Protein AF-A0A526ZCZ8-F1 (afdb_monomer)

Structure (mmCIF, N/CA/C/O backbone):
data_AF-A0A526ZCZ8-F1
#
_entry.id   AF-A0A526ZCZ8-F1
#
loop_
_atom_site.group_PDB
_atom_site.id
_atom_site.type_symbol
_atom_site.label_atom_id
_atom_site.label_alt_id
_atom_site.label_comp_id
_atom_site.label_asym_id
_atom_site.label_entity_id
_atom_site.label_seq_id
_atom_site.pdbx_PDB_ins_code
_atom_site.Cartn_x
_atom_site.Cartn_y
_atom_site.Cartn_z
_atom_site.occupancy
_atom_site.B_iso_or_equiv
_atom_site.auth_seq_id
_atom_site.auth_comp_id
_atom_site.auth_asym_id
_atom_site.auth_a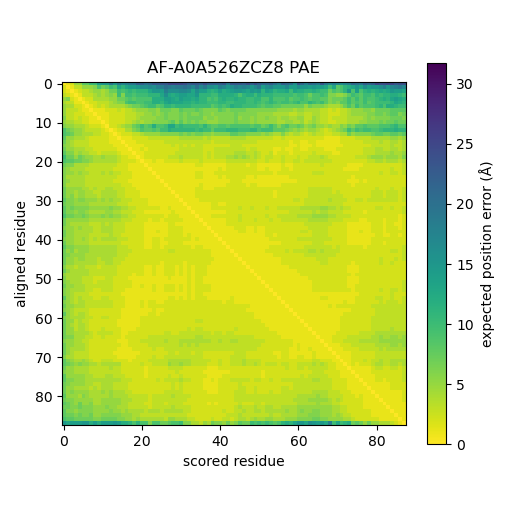tom_id
_atom_site.pdbx_PDB_model_num
ATOM 1 N N . MET A 1 1 ? 5.055 -17.336 22.802 1.00 72.44 1 MET A N 1
ATOM 2 C CA . MET A 1 1 ? 3.752 -17.409 22.094 1.00 72.44 1 MET A CA 1
ATOM 3 C C . MET A 1 1 ? 3.388 -16.026 21.560 1.00 72.44 1 MET A C 1
ATOM 5 O O . MET A 1 1 ? 3.692 -15.051 22.233 1.00 72.44 1 MET A O 1
ATOM 9 N N . ALA A 1 2 ? 2.776 -15.917 20.374 1.00 84.19 2 ALA A N 1
ATOM 10 C CA . ALA A 1 2 ? 2.379 -14.621 19.806 1.00 84.19 2 ALA A CA 1
ATOM 11 C C . ALA A 1 2 ? 1.202 -14.003 20.589 1.00 84.19 2 ALA A C 1
ATOM 13 O O . ALA A 1 2 ? 0.168 -14.651 20.754 1.00 84.19 2 ALA A O 1
ATOM 14 N N . LYS A 1 3 ? 1.357 -12.749 21.041 1.00 80.94 3 LYS A N 1
ATOM 15 C CA . LYS A 1 3 ? 0.452 -12.034 21.969 1.00 80.94 3 LYS A CA 1
ATOM 16 C C . LYS A 1 3 ? -1.028 -12.016 21.551 1.00 80.94 3 LYS A C 1
ATOM 18 O O . LYS A 1 3 ? -1.894 -11.998 22.416 1.00 80.94 3 LYS A O 1
ATOM 23 N N . TYR A 1 4 ? -1.320 -12.045 20.251 1.00 85.94 4 TYR A N 1
ATOM 24 C CA . TYR A 1 4 ? -2.676 -11.867 19.712 1.00 85.94 4 TYR A CA 1
ATOM 25 C C . TYR A 1 4 ? -3.216 -13.085 18.956 1.00 85.94 4 TYR A C 1
ATOM 27 O O . TYR A 1 4 ? -4.210 -12.963 18.251 1.00 85.94 4 TYR A O 1
ATOM 35 N N . ARG A 1 5 ? -2.600 -14.270 19.099 1.00 88.00 5 ARG A N 1
ATOM 36 C CA . ARG A 1 5 ? -2.980 -15.468 18.320 1.00 88.00 5 ARG A CA 1
ATOM 37 C C . ARG A 1 5 ? -4.467 -15.835 18.434 1.00 88.00 5 ARG A C 1
ATOM 39 O O . ARG A 1 5 ? -5.023 -16.316 17.459 1.00 88.00 5 ARG A O 1
ATOM 46 N N . GLN A 1 6 ? -5.070 -15.634 19.606 1.00 90.81 6 GLN A N 1
ATOM 47 C CA . GLN A 1 6 ? -6.475 -15.980 19.874 1.00 90.81 6 GLN A CA 1
ATOM 48 C C . GLN A 1 6 ? -7.382 -14.758 20.077 1.00 90.81 6 GLN A C 1
ATOM 50 O O . GLN A 1 6 ? -8.593 -14.904 20.119 1.00 90.81 6 GLN A O 1
ATOM 55 N N . ASN A 1 7 ? -6.803 -13.558 20.188 1.00 88.94 7 ASN A N 1
ATOM 56 C CA . ASN A 1 7 ? -7.515 -12.319 20.511 1.00 88.94 7 ASN A CA 1
ATOM 57 C C . ASN A 1 7 ? -7.083 -11.222 19.535 1.00 88.94 7 ASN A C 1
ATOM 59 O O . ASN A 1 7 ? -6.373 -10.281 19.900 1.00 88.94 7 ASN A O 1
ATOM 63 N N . LEU A 1 8 ? -7.458 -11.397 18.270 1.00 90.00 8 LEU A N 1
ATOM 64 C CA . LEU A 1 8 ? -7.170 -10.440 17.209 1.00 90.00 8 LEU A CA 1
ATOM 65 C C . LEU A 1 8 ? -7.971 -9.144 17.443 1.00 90.00 8 LEU A C 1
ATOM 67 O O . LEU A 1 8 ? -9.199 -9.212 17.525 1.00 90.00 8 LEU A O 1
ATOM 71 N N . PRO A 1 9 ? -7.323 -7.965 17.542 1.00 90.12 9 PRO A N 1
ATOM 72 C CA . PRO A 1 9 ? -8.007 -6.709 17.859 1.00 90.12 9 PRO A CA 1
ATOM 73 C C . PRO A 1 9 ? -9.171 -6.362 16.922 1.00 90.12 9 PRO A C 1
ATOM 75 O O . PRO A 1 9 ? -10.144 -5.765 17.374 1.00 90.12 9 PRO A O 1
ATOM 78 N N . GLN A 1 10 ? -9.086 -6.752 15.647 1.00 89.44 10 GLN A N 1
ATOM 79 C CA . GLN A 1 10 ? -10.114 -6.506 14.633 1.00 89.44 10 GLN A CA 1
ATOM 80 C C . GLN A 1 10 ? -11.350 -7.407 14.743 1.00 89.44 10 GLN A C 1
ATOM 82 O O . GLN A 1 10 ? -12.356 -7.119 14.109 1.00 89.44 10 GLN A O 1
ATOM 87 N N . LEU A 1 11 ? -11.285 -8.488 15.530 1.00 91.12 11 LEU A N 1
ATOM 88 C CA . LEU A 1 11 ? -12.437 -9.353 15.812 1.00 91.12 11 LEU A CA 1
ATOM 89 C C . LEU A 1 11 ? -13.207 -8.914 17.069 1.00 91.12 11 LEU A C 1
ATOM 91 O O . LEU A 1 11 ? -14.234 -9.497 17.403 1.00 91.12 11 LEU A O 1
ATOM 95 N N . ALA A 1 12 ? -12.712 -7.900 17.784 1.00 88.75 12 ALA A N 1
ATOM 96 C CA . ALA A 1 12 ? -13.431 -7.282 18.891 1.00 88.75 12 ALA A CA 1
ATOM 97 C C . ALA A 1 12 ? -14.466 -6.261 18.379 1.00 88.75 12 ALA A C 1
ATOM 99 O O . ALA A 1 12 ? -14.460 -5.874 17.214 1.00 88.75 12 ALA A O 1
ATOM 100 N N . ASN A 1 13 ? -15.324 -5.754 19.270 1.00 89.44 13 ASN A N 1
ATOM 101 C CA . ASN A 1 13 ? -16.310 -4.715 18.950 1.00 89.44 13 ASN A CA 1
ATOM 102 C C . ASN A 1 13 ? -15.663 -3.316 18.833 1.00 89.44 13 ASN A C 1
ATOM 104 O O . ASN A 1 13 ? -15.918 -2.425 19.647 1.00 89.44 13 ASN A O 1
ATOM 108 N N . ARG A 1 14 ? -14.745 -3.141 17.877 1.00 92.44 14 ARG A N 1
ATOM 109 C CA . ARG A 1 14 ? -14.071 -1.868 17.579 1.00 92.44 14 ARG A CA 1
ATOM 110 C C . ARG A 1 14 ? -14.040 -1.627 16.076 1.00 92.44 14 ARG A C 1
ATOM 112 O O . ARG A 1 14 ? -13.839 -2.552 15.300 1.00 92.44 14 ARG A O 1
ATOM 119 N N . THR A 1 15 ? -14.155 -0.366 15.680 1.00 95.50 15 THR A N 1
ATOM 120 C CA . THR A 1 15 ? -14.044 0.038 14.276 1.00 95.50 15 THR A CA 1
ATOM 121 C C . THR A 1 15 ? -12.584 0.106 13.838 1.00 95.50 15 THR A C 1
ATOM 123 O O . THR A 1 15 ? -11.740 0.706 14.515 1.00 95.50 15 THR A O 1
ATOM 126 N N . PHE A 1 16 ? -12.304 -0.468 12.670 1.00 96.94 16 PHE A N 1
ATOM 127 C CA . PHE A 1 16 ? -11.035 -0.349 11.963 1.00 96.94 16 PHE A CA 1
ATOM 128 C C . PHE A 1 16 ? -11.296 0.236 10.580 1.00 96.94 16 PHE A C 1
ATOM 130 O O . PHE A 1 16 ? -12.240 -0.170 9.907 1.00 96.94 16 PHE A O 1
ATOM 137 N N . LEU A 1 17 ? -10.461 1.186 10.169 1.00 97.06 17 LEU A N 1
ATOM 138 C CA . LEU A 1 17 ? -10.443 1.667 8.791 1.00 97.06 17 LEU A CA 1
ATOM 139 C C . LEU A 1 17 ? -9.466 0.835 7.955 1.00 97.06 17 LEU A C 1
ATOM 141 O O . LEU A 1 17 ? -8.511 0.267 8.489 1.00 97.06 17 LEU A O 1
ATOM 145 N N . SER A 1 18 ? -9.698 0.811 6.651 1.00 96.56 18 SER A N 1
ATOM 146 C CA . SER A 1 18 ? -8.736 0.388 5.634 1.00 96.56 18 SER A CA 1
ATOM 147 C C . SER A 1 18 ? -8.335 1.589 4.778 1.00 96.56 18 SER A C 1
ATOM 149 O O . SER A 1 18 ? -8.850 2.702 4.946 1.00 96.56 18 SER A O 1
ATOM 151 N N . ASP A 1 19 ? -7.408 1.366 3.859 1.00 96.31 19 ASP A N 1
ATOM 152 C CA . ASP A 1 19 ? -7.158 2.264 2.742 1.00 96.31 19 ASP A CA 1
ATOM 153 C C . ASP A 1 19 ? -8.244 2.127 1.655 1.00 96.31 19 ASP A C 1
ATOM 155 O O . ASP A 1 19 ? -9.284 1.489 1.853 1.00 96.31 19 ASP A O 1
ATOM 159 N N . GLY A 1 20 ? -8.047 2.841 0.545 1.00 95.00 20 GLY A N 1
ATOM 160 C CA . GLY A 1 20 ? -8.924 2.825 -0.625 1.00 95.00 20 GLY A CA 1
ATOM 161 C C . GLY A 1 20 ? -8.230 2.197 -1.834 1.00 95.00 20 GLY A C 1
ATOM 162 O O . GLY A 1 20 ? -7.432 1.281 -1.698 1.00 95.00 20 GLY A O 1
ATOM 163 N N . GLY A 1 21 ? -8.496 2.711 -3.038 1.00 95.75 21 GLY A N 1
ATOM 164 C CA . GLY A 1 21 ? -7.804 2.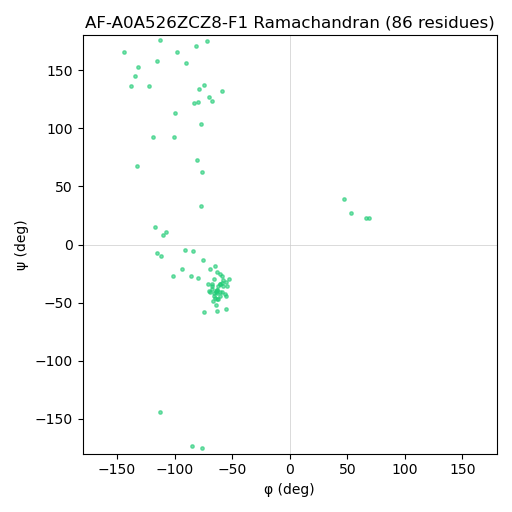253 -4.249 1.00 95.75 21 GLY A CA 1
ATOM 165 C C . GLY A 1 21 ? -6.393 2.834 -4.345 1.00 95.75 21 GLY A C 1
ATOM 166 O O . GLY A 1 21 ? -6.239 4.019 -4.669 1.00 95.75 21 GLY A O 1
ATOM 167 N N . MET A 1 22 ? -5.369 2.030 -4.048 1.00 97.50 22 MET A N 1
ATOM 168 C CA . MET A 1 22 ? -3.969 2.460 -4.102 1.00 97.50 22 MET A CA 1
ATOM 169 C C . MET A 1 22 ? -3.567 2.841 -5.518 1.00 97.50 22 MET A C 1
ATOM 171 O O . MET A 1 22 ? -3.192 3.984 -5.770 1.00 97.50 22 MET A O 1
ATOM 175 N N . GLU A 1 23 ? -3.708 1.918 -6.458 1.00 97.88 23 GLU A N 1
ATOM 176 C CA . GLU A 1 23 ? -3.252 2.099 -7.829 1.00 97.88 23 GLU A CA 1
ATOM 177 C C . GLU A 1 23 ? -4.010 3.224 -8.529 1.00 97.88 23 GLU A C 1
ATOM 179 O O . GLU A 1 23 ? -3.399 4.048 -9.203 1.00 97.88 23 GLU A O 1
ATOM 184 N N . THR A 1 24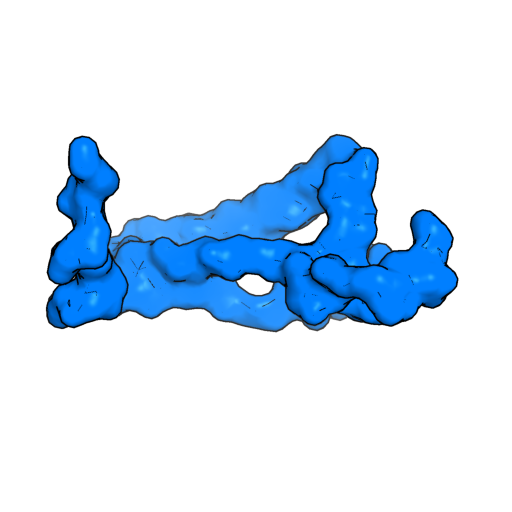 ? -5.326 3.330 -8.317 1.00 97.88 24 THR A N 1
ATOM 185 C CA . THR A 1 24 ? -6.117 4.430 -8.885 1.00 97.88 24 THR A CA 1
ATOM 186 C C . THR A 1 24 ? -5.662 5.778 -8.342 1.00 97.88 24 THR A C 1
ATOM 188 O O . THR A 1 24 ? -5.581 6.743 -9.095 1.00 97.88 24 THR A O 1
ATOM 191 N N . THR A 1 25 ? -5.326 5.859 -7.053 1.00 98.00 25 THR A N 1
ATOM 192 C CA . THR A 1 25 ? -4.802 7.098 -6.470 1.00 98.00 25 THR A CA 1
ATOM 193 C C . THR A 1 25 ? -3.437 7.442 -7.051 1.00 98.00 25 THR A C 1
ATOM 195 O O . THR A 1 25 ? -3.225 8.567 -7.497 1.00 98.00 25 THR A O 1
ATOM 198 N N . LEU A 1 26 ? -2.523 6.472 -7.088 1.00 98.06 26 LEU A N 1
ATOM 199 C CA . LEU A 1 26 ? -1.167 6.684 -7.585 1.00 98.06 26 LEU A CA 1
ATOM 200 C C . LEU A 1 26 ? -1.159 7.078 -9.072 1.00 98.06 26 LEU A C 1
ATOM 202 O O . LEU A 1 26 ? -0.418 7.980 -9.450 1.00 98.06 26 LEU A O 1
ATOM 206 N N . ILE A 1 27 ? -2.025 6.484 -9.896 1.00 98.19 27 ILE A N 1
ATOM 207 C CA . ILE A 1 27 ? -2.135 6.813 -11.325 1.00 98.19 27 ILE A CA 1
ATOM 208 C C . ILE A 1 27 ? -2.847 8.155 -11.527 1.00 98.19 27 ILE A C 1
ATOM 210 O O . ILE A 1 27 ? -2.287 9.072 -12.122 1.00 98.19 27 ILE A O 1
ATOM 214 N N . PHE A 1 28 ? -4.083 8.297 -11.041 1.00 98.25 28 PHE A N 1
ATOM 215 C CA . PHE A 1 28 ? -4.942 9.420 -11.435 1.00 98.25 28 PHE A CA 1
ATOM 216 C C . PHE A 1 28 ? -4.729 10.690 -10.611 1.00 98.25 28 PHE A C 1
ATOM 218 O O . PHE A 1 28 ? -4.980 11.783 -11.114 1.00 98.25 28 PHE A O 1
ATOM 225 N N . HIS A 1 29 ? -4.281 10.572 -9.359 1.00 97.88 29 HIS A N 1
ATOM 226 C CA . HIS A 1 29 ? -4.032 11.734 -8.502 1.00 97.88 29 HIS A CA 1
ATOM 227 C C . HIS A 1 29 ? -2.552 12.099 -8.400 1.00 97.88 29 HIS A C 1
ATOM 229 O O . HIS A 1 29 ? -2.242 13.265 -8.166 1.00 97.88 29 HIS A O 1
ATOM 235 N N . GLU A 1 30 ? -1.645 11.138 -8.577 1.00 97.06 30 GLU A N 1
ATOM 236 C CA . GLU A 1 30 ? -0.204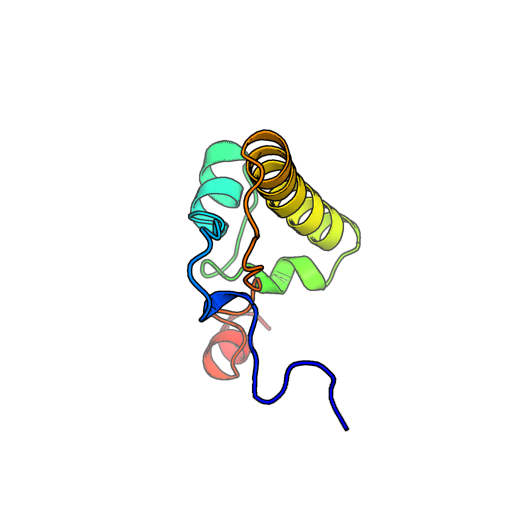 11.375 -8.424 1.00 97.06 30 GLU A CA 1
ATOM 237 C C . GLU A 1 30 ? 0.603 11.216 -9.717 1.00 97.06 30 GLU A C 1
ATOM 239 O O . GLU A 1 30 ? 1.779 11.578 -9.734 1.00 97.06 30 GLU A O 1
ATOM 244 N N . GLY A 1 31 ? -0.014 10.737 -10.802 1.00 97.50 31 GLY A N 1
ATOM 245 C CA . GLY A 1 31 ? 0.625 10.640 -12.113 1.00 97.50 31 GLY A CA 1
ATOM 246 C C . GLY A 1 31 ? 1.741 9.598 -12.192 1.00 97.50 31 GLY A C 1
ATOM 247 O O . GLY A 1 31 ? 2.624 9.728 -13.038 1.00 97.50 31 GLY A O 1
ATOM 248 N N . LEU A 1 32 ? 1.745 8.593 -11.310 1.00 97.88 32 LEU A N 1
ATOM 249 C CA . LEU A 1 32 ? 2.706 7.496 -11.382 1.00 97.88 32 LEU A CA 1
ATOM 250 C C . LEU A 1 32 ? 2.331 6.549 -12.520 1.00 97.88 32 LEU A C 1
ATOM 252 O O . LEU A 1 32 ? 1.171 6.156 -12.660 1.00 97.88 32 LEU A O 1
ATOM 256 N N . ASP A 1 33 ? 3.342 6.114 -13.265 1.00 96.00 33 ASP A N 1
ATOM 257 C CA . ASP A 1 33 ? 3.203 4.958 -14.138 1.00 96.00 33 ASP A CA 1
ATOM 258 C C . ASP A 1 33 ? 3.315 3.676 -13.307 1.00 96.00 33 ASP A C 1
ATOM 260 O O . ASP A 1 33 ? 4.299 3.456 -12.596 1.00 96.00 33 ASP A O 1
ATOM 264 N N . LEU A 1 34 ? 2.276 2.848 -13.381 1.00 97.25 34 LEU A N 1
ATOM 265 C CA . LEU A 1 34 ? 2.226 1.532 -12.761 1.00 97.25 34 LEU A CA 1
ATOM 266 C C . LEU A 1 34 ? 2.041 0.506 -13.881 1.00 97.25 34 LEU A C 1
ATOM 268 O O . LEU A 1 34 ? 0.894 0.217 -14.252 1.00 97.25 34 LEU A O 1
ATOM 272 N N . PRO A 1 35 ? 3.133 -0.060 -14.429 1.00 95.69 35 PRO A N 1
ATOM 273 C CA . PRO A 1 35 ? 3.038 -1.013 -15.523 1.00 95.69 35 PRO A CA 1
ATOM 274 C C . PRO A 1 35 ? 2.187 -2.196 -15.078 1.00 95.69 35 PRO A C 1
ATOM 276 O O . PRO A 1 35 ? 2.326 -2.711 -13.967 1.00 95.69 35 PRO A O 1
ATOM 279 N N . HIS A 1 36 ? 1.231 -2.574 -15.924 1.00 96.81 36 HIS A N 1
ATOM 280 C CA . HIS A 1 36 ? 0.228 -3.581 -15.593 1.00 96.81 36 HIS A CA 1
ATOM 281 C C . HIS A 1 36 ? -0.418 -3.353 -14.215 1.00 96.81 36 HIS A C 1
ATOM 283 O O . HIS A 1 36 ? -0.649 -4.319 -13.497 1.00 96.81 36 HIS A O 1
ATOM 289 N N . PHE A 1 37 ? -0.698 -2.108 -13.811 1.00 97.12 37 PHE A N 1
ATOM 290 C CA . PHE A 1 37 ? -1.378 -1.794 -12.544 1.00 97.12 37 PHE A CA 1
ATOM 291 C C . PHE A 1 37 ? -0.704 -2.438 -11.311 1.00 97.12 37 PHE A C 1
ATOM 293 O O . PHE A 1 37 ? -1.360 -2.774 -10.325 1.00 97.12 37 PHE A O 1
ATOM 300 N N . ALA A 1 38 ? 0.605 -2.693 -11.395 1.00 97.75 38 ALA A N 1
ATOM 301 C CA . ALA A 1 38 ? 1.346 -3.465 -10.413 1.00 97.75 38 ALA A CA 1
ATOM 302 C C . ALA A 1 38 ? 2.108 -2.533 -9.463 1.00 97.75 38 ALA A C 1
ATOM 304 O O . ALA A 1 38 ? 3.258 -2.165 -9.705 1.00 97.75 38 ALA A O 1
ATOM 305 N N . SER A 1 39 ? 1.481 -2.179 -8.342 1.00 97.62 39 SER A N 1
ATOM 306 C CA . SER A 1 39 ? 2.061 -1.314 -7.304 1.00 97.62 39 SER A CA 1
ATOM 307 C C . SER A 1 39 ? 3.344 -1.863 -6.671 1.00 97.62 39 SER A C 1
ATOM 309 O O . SER A 1 39 ? 4.160 -1.087 -6.176 1.00 97.62 39 SER A O 1
ATOM 311 N N . PHE A 1 40 ? 3.554 -3.188 -6.677 1.00 97.12 40 PHE A N 1
ATOM 312 C CA . PHE A 1 40 ? 4.749 -3.793 -6.075 1.00 97.12 40 PHE A CA 1
ATOM 313 C C . PHE A 1 40 ? 6.042 -3.349 -6.770 1.00 97.12 40 PHE A C 1
ATOM 315 O O . PHE A 1 40 ? 7.096 -3.357 -6.139 1.00 97.12 40 PHE A O 1
ATOM 322 N N . THR A 1 41 ? 5.970 -2.918 -8.034 1.00 96.62 41 THR A N 1
ATOM 323 C CA . THR A 1 41 ? 7.121 -2.400 -8.792 1.00 96.62 41 THR A CA 1
ATOM 324 C C . THR A 1 41 ? 7.768 -1.193 -8.104 1.00 96.62 41 THR A C 1
ATOM 326 O O . THR A 1 41 ? 8.990 -1.051 -8.111 1.00 96.62 41 THR A O 1
ATOM 329 N N . LEU A 1 42 ? 6.981 -0.387 -7.380 1.00 97.56 42 LEU A N 1
ATOM 330 C CA . LEU A 1 42 ? 7.473 0.749 -6.596 1.00 97.56 42 LEU A CA 1
ATOM 331 C C . LEU A 1 42 ? 8.383 0.336 -5.431 1.00 97.56 42 LEU A C 1
ATOM 333 O O . LEU A 1 42 ? 9.143 1.157 -4.920 1.00 97.56 42 LEU A O 1
ATOM 337 N N . MET A 1 43 ? 8.348 -0.926 -4.998 1.00 96.62 43 MET A N 1
ATOM 338 C CA . MET A 1 43 ? 9.217 -1.404 -3.922 1.00 96.62 43 MET A CA 1
ATOM 339 C C . MET A 1 43 ? 10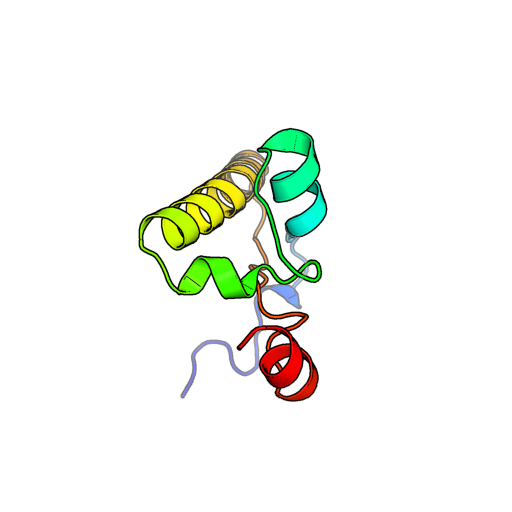.694 -1.467 -4.335 1.00 96.62 43 MET A C 1
ATOM 341 O O . MET A 1 43 ? 11.559 -1.440 -3.453 1.00 96.62 43 MET A O 1
ATOM 345 N N . ALA A 1 44 ? 10.992 -1.514 -5.640 1.00 95.62 44 ALA A N 1
ATOM 346 C CA . ALA A 1 44 ? 12.350 -1.632 -6.170 1.00 95.62 44 ALA A CA 1
ATOM 347 C C . ALA A 1 44 ? 13.221 -0.396 -5.880 1.00 95.62 44 ALA A C 1
ATOM 349 O O . ALA A 1 44 ? 14.429 -0.522 -5.680 1.00 95.62 44 ALA A O 1
ATOM 350 N N . THR A 1 45 ? 12.620 0.792 -5.774 1.00 97.56 45 THR A N 1
ATOM 351 C CA . THR A 1 45 ? 13.345 2.063 -5.619 1.00 97.56 45 THR A CA 1
ATOM 352 C C . THR A 1 45 ? 13.058 2.730 -4.275 1.00 97.56 45 THR A C 1
ATOM 354 O O . THR A 1 45 ? 12.063 2.443 -3.604 1.00 97.56 45 THR A O 1
ATOM 357 N N . ALA A 1 46 ? 13.955 3.610 -3.825 1.00 98.50 46 ALA A N 1
ATOM 358 C CA . ALA A 1 46 ? 13.741 4.352 -2.582 1.00 98.50 46 ALA A CA 1
ATOM 359 C C . ALA A 1 46 ? 12.574 5.339 -2.723 1.00 98.50 46 ALA A C 1
ATOM 361 O O . ALA A 1 46 ? 11.758 5.476 -1.811 1.00 98.50 46 ALA A O 1
ATOM 362 N N . GLU A 1 47 ? 12.473 5.957 -3.893 1.00 98.31 47 GLU A N 1
ATOM 363 C CA . GLU A 1 47 ? 11.450 6.916 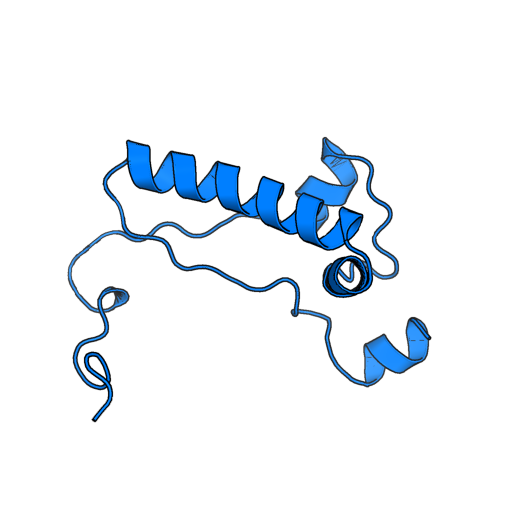-4.286 1.00 98.31 47 GLU A CA 1
ATOM 364 C C . GLU A 1 47 ? 10.073 6.247 -4.332 1.00 98.31 47 GLU A C 1
ATOM 366 O O . GLU A 1 47 ? 9.117 6.759 -3.750 1.00 98.31 47 GLU A O 1
ATOM 371 N N . GLY A 1 48 ? 9.966 5.057 -4.932 1.00 98.00 48 GLY A N 1
ATOM 372 C CA . GLY A 1 48 ? 8.712 4.306 -4.978 1.00 98.00 48 GLY A CA 1
ATOM 373 C C . GLY A 1 48 ? 8.255 3.848 -3.589 1.00 98.00 48 GLY A C 1
ATOM 374 O O . GLY A 1 48 ? 7.092 4.030 -3.221 1.00 98.00 48 GLY A O 1
ATOM 375 N N . ARG A 1 49 ? 9.180 3.373 -2.740 1.00 98.50 49 ARG A N 1
ATOM 376 C CA . ARG A 1 49 ? 8.878 3.080 -1.325 1.00 98.50 49 ARG A CA 1
ATOM 377 C C . ARG A 1 49 ? 8.421 4.320 -0.560 1.00 98.50 49 ARG A C 1
ATOM 379 O O . ARG A 1 49 ? 7.602 4.207 0.352 1.00 98.50 49 ARG A O 1
ATOM 386 N N . GLN A 1 50 ? 8.949 5.494 -0.898 1.00 98.56 50 GLN A N 1
ATOM 387 C CA . GLN A 1 50 ? 8.518 6.751 -0.299 1.00 98.56 50 GLN A CA 1
ATOM 388 C C . GLN A 1 50 ? 7.100 7.135 -0.745 1.00 98.56 50 GLN A C 1
ATOM 390 O O . GLN A 1 50 ? 6.293 7.500 0.108 1.00 98.56 50 GLN A O 1
ATOM 395 N N . LYS A 1 51 ? 6.746 6.937 -2.021 1.00 98.38 51 LYS A N 1
ATOM 396 C CA . LYS A 1 51 ? 5.372 7.127 -2.521 1.00 98.38 51 LYS A CA 1
ATOM 397 C C . LYS A 1 51 ? 4.356 6.218 -1.838 1.00 98.38 51 LYS A C 1
ATOM 399 O O . LYS A 1 51 ? 3.320 6.688 -1.372 1.00 98.38 51 LYS A O 1
ATOM 404 N N . LEU A 1 52 ? 4.687 4.939 -1.667 1.00 98.12 52 LEU A N 1
ATOM 405 C CA . LEU A 1 52 ? 3.849 4.001 -0.912 1.00 98.12 52 LEU A CA 1
ATOM 406 C C . LEU A 1 52 ? 3.672 4.439 0.551 1.00 98.12 52 LEU A C 1
ATOM 408 O O . LEU A 1 52 ? 2.572 4.383 1.100 1.00 98.12 52 LEU A O 1
ATOM 412 N N . ARG A 1 53 ? 4.741 4.929 1.190 1.00 98.06 53 ARG A N 1
ATOM 413 C CA . ARG A 1 53 ? 4.669 5.458 2.558 1.00 98.06 53 ARG A CA 1
ATOM 414 C C . ARG A 1 53 ? 3.755 6.680 2.645 1.00 98.06 53 ARG A C 1
ATOM 416 O O . ARG A 1 53 ? 2.921 6.740 3.545 1.00 98.06 53 ARG A O 1
ATOM 423 N N . GLU A 1 54 ? 3.901 7.635 1.733 1.00 98.25 54 GLU A N 1
ATOM 424 C CA . GLU A 1 54 ? 3.050 8.830 1.655 1.00 98.25 54 GLU A CA 1
ATOM 425 C C . GLU A 1 54 ? 1.577 8.456 1.470 1.00 98.25 54 GLU A C 1
ATOM 427 O O . GLU A 1 54 ? 0.714 9.009 2.159 1.00 98.25 54 GLU A O 1
ATOM 432 N N . TYR A 1 55 ? 1.302 7.456 0.627 1.00 98.19 55 TYR A N 1
ATOM 433 C CA . TYR A 1 55 ? -0.035 6.907 0.439 1.00 98.19 55 TYR A CA 1
ATOM 434 C C . TYR A 1 55 ? -0.659 6.428 1.754 1.00 98.19 55 TYR A C 1
ATOM 436 O O . TYR A 1 55 ? -1.716 6.933 2.149 1.00 98.19 55 TYR A O 1
ATOM 444 N N . PHE A 1 56 ? 0.019 5.540 2.484 1.00 98.12 56 PHE A N 1
ATOM 445 C CA . PHE A 1 56 ? -0.503 5.013 3.747 1.00 98.12 56 PHE A CA 1
ATOM 446 C C . PHE A 1 56 ? -0.589 6.069 4.855 1.00 98.12 56 PHE A C 1
ATOM 448 O O . PHE A 1 56 ? -1.543 6.059 5.633 1.00 98.12 56 PHE A O 1
ATOM 455 N N . ILE A 1 57 ? 0.358 7.014 4.936 1.00 98.12 57 ILE A N 1
ATOM 456 C CA . ILE A 1 57 ? 0.349 8.070 5.966 1.00 98.12 57 ILE A CA 1
ATOM 457 C C . ILE A 1 57 ? -0.941 8.897 5.916 1.00 98.12 57 ILE A C 1
ATOM 459 O O . ILE A 1 57 ? -1.459 9.278 6.972 1.00 98.12 57 ILE A O 1
ATOM 463 N N . ARG A 1 58 ? -1.495 9.154 4.725 1.00 97.56 58 ARG A N 1
ATOM 464 C CA . ARG A 1 58 ? -2.762 9.892 4.588 1.00 97.56 58 ARG A CA 1
ATOM 465 C C . ARG A 1 58 ? -3.916 9.149 5.264 1.00 97.56 58 ARG A C 1
ATOM 467 O O . ARG A 1 58 ? -4.616 9.744 6.083 1.00 97.56 58 ARG A O 1
ATOM 474 N N . TYR A 1 59 ? -4.052 7.846 5.023 1.00 98.12 59 TYR A N 1
ATOM 475 C CA . TYR A 1 59 ? -5.081 7.018 5.663 1.00 98.12 59 TYR A CA 1
ATOM 476 C C . TYR A 1 59 ? -4.844 6.816 7.164 1.00 98.12 59 TYR A C 1
ATOM 478 O O . TYR A 1 59 ? -5.774 6.947 7.961 1.00 98.12 59 TYR A O 1
ATOM 486 N N . LEU A 1 60 ? -3.594 6.599 7.584 1.00 98.25 60 LEU A N 1
ATOM 487 C CA . LEU A 1 60 ? -3.239 6.490 9.003 1.00 98.25 60 LEU A CA 1
ATOM 488 C C . LEU A 1 60 ? -3.540 7.785 9.771 1.00 98.25 60 LEU A C 1
ATOM 490 O O . LEU A 1 60 ? -3.975 7.744 10.923 1.00 98.25 60 LEU A O 1
ATOM 494 N N . THR A 1 61 ? -3.358 8.942 9.130 1.00 98.31 61 THR A N 1
ATOM 495 C CA . THR A 1 61 ? -3.727 10.241 9.707 1.00 98.31 61 THR A CA 1
ATOM 496 C C . THR A 1 61 ? -5.237 10.345 9.917 1.00 98.31 61 THR A C 1
ATOM 498 O O . THR A 1 61 ? -5.666 10.842 10.960 1.00 98.31 61 THR A O 1
ATOM 501 N N . ILE A 1 62 ? -6.045 9.848 8.974 1.00 98.06 62 ILE A N 1
ATOM 502 C CA . ILE A 1 62 ? -7.510 9.797 9.101 1.00 98.06 62 ILE A CA 1
ATOM 503 C C . ILE A 1 62 ? -7.905 8.878 10.260 1.00 98.06 62 ILE A C 1
ATOM 505 O O . ILE A 1 62 ? -8.592 9.329 11.171 1.00 98.06 62 ILE A O 1
ATOM 509 N N . ALA A 1 63 ? -7.397 7.642 10.298 1.00 97.94 63 ALA A N 1
ATOM 510 C CA . ALA A 1 63 ? -7.694 6.691 11.372 1.00 97.94 63 ALA A CA 1
ATOM 511 C C . ALA A 1 63 ? -7.353 7.248 12.760 1.00 97.94 63 ALA A C 1
ATOM 513 O O . ALA A 1 63 ? -8.152 7.159 13.694 1.00 97.94 63 ALA A O 1
ATOM 514 N N . ARG A 1 64 ? -6.200 7.917 12.879 1.00 98.00 64 ARG A N 1
ATOM 515 C CA . ARG A 1 64 ? -5.790 8.584 14.117 1.00 98.00 64 ARG A CA 1
ATOM 516 C C . ARG A 1 64 ? -6.733 9.724 14.512 1.00 98.00 64 ARG A C 1
ATOM 518 O O . ARG A 1 64 ? -7.037 9.849 15.694 1.00 98.00 64 ARG A O 1
ATOM 525 N N . ARG A 1 65 ? -7.197 10.546 13.563 1.00 98.38 65 ARG A N 1
ATOM 526 C CA . ARG A 1 65 ? -8.179 11.620 13.828 1.00 98.38 65 ARG A CA 1
ATOM 527 C C . ARG A 1 65 ? -9.550 11.065 14.220 1.00 98.38 65 ARG A C 1
ATOM 529 O O . ARG A 1 65 ? -10.220 11.664 15.051 1.00 98.38 65 ARG A O 1
ATOM 536 N N . SER A 1 66 ? -9.937 9.923 13.660 1.00 97.44 66 SER A N 1
ATOM 537 C CA . SER A 1 66 ? -11.204 9.240 13.944 1.00 97.44 66 SER A CA 1
ATOM 538 C C . SER A 1 66 ? -11.168 8.350 15.192 1.00 97.44 66 SER A C 1
ATOM 540 O O . SER A 1 66 ? -12.199 7.801 15.570 1.00 97.44 66 SER A O 1
ATOM 542 N N . GLY A 1 67 ? -10.007 8.179 15.837 1.00 96.69 67 GLY A N 1
ATOM 543 C CA . GLY A 1 67 ? -9.859 7.321 17.018 1.00 96.69 67 GLY A CA 1
ATOM 544 C C . GLY A 1 67 ? -10.073 5.826 16.740 1.00 96.69 67 GLY A C 1
ATOM 545 O O . GLY A 1 67 ? -10.402 5.073 17.658 1.00 96.69 67 GLY A O 1
ATOM 546 N N . THR A 1 68 ? -9.907 5.387 15.491 1.00 97.31 68 THR A N 1
ATOM 547 C CA . THR A 1 68 ? -10.119 3.996 15.064 1.00 97.31 68 THR A CA 1
ATOM 548 C C . THR A 1 68 ? -8.807 3.220 14.993 1.00 97.31 68 THR A C 1
ATOM 550 O O . THR A 1 68 ? -7.716 3.793 14.960 1.00 97.31 68 THR A O 1
ATOM 553 N N . GLY A 1 69 ? -8.902 1.891 14.912 1.00 96.12 69 GLY A N 1
ATOM 554 C CA . GLY A 1 69 ? -7.789 1.085 14.414 1.00 96.12 69 GLY A CA 1
ATOM 555 C C . GLY A 1 69 ? -7.600 1.250 12.900 1.00 96.12 69 GLY A C 1
ATOM 556 O O . GLY A 1 69 ? -8.410 1.898 12.228 1.00 96.12 69 GLY A O 1
ATOM 557 N N . PHE A 1 70 ? -6.546 0.638 12.362 1.00 97.12 70 PHE A N 1
ATOM 558 C CA . PHE A 1 70 ? -6.300 0.569 10.923 1.00 97.12 70 PHE A CA 1
ATOM 559 C C . PHE A 1 70 ? -5.825 -0.830 10.524 1.00 97.12 70 PHE A C 1
ATOM 561 O O . PHE A 1 70 ? -4.985 -1.404 11.222 1.00 97.12 70 PHE A O 1
ATOM 568 N N . ILE A 1 71 ? -6.351 -1.365 9.424 1.00 95.44 71 ILE A N 1
ATOM 569 C CA . ILE A 1 71 ? -5.837 -2.572 8.773 1.00 95.44 71 ILE A CA 1
ATOM 570 C C . ILE A 1 71 ? -4.990 -2.124 7.591 1.00 95.44 71 ILE A C 1
ATOM 572 O O . ILE A 1 71 ? -5.502 -1.530 6.649 1.00 95.44 71 ILE A O 1
ATOM 576 N N . LEU A 1 72 ? -3.685 -2.373 7.679 1.00 94.31 72 LEU A N 1
ATOM 577 C CA . LEU A 1 72 ? -2.751 -2.049 6.609 1.00 94.31 72 LEU A CA 1
ATOM 578 C C . LEU A 1 72 ? -2.777 -3.171 5.570 1.00 94.31 72 LEU A C 1
ATOM 580 O O . LEU A 1 72 ? -2.486 -4.317 5.917 1.00 94.31 72 LEU A O 1
ATOM 584 N N . ASP A 1 73 ? -3.098 -2.834 4.326 1.00 93.88 73 ASP A N 1
ATOM 585 C CA . ASP A 1 73 ? -2.882 -3.732 3.197 1.00 93.88 73 ASP A CA 1
ATOM 586 C C . ASP A 1 73 ? -1.439 -3.604 2.668 1.00 93.88 73 ASP A C 1
ATOM 588 O O . ASP A 1 73 ? -0.569 -2.952 3.259 1.00 93.88 73 ASP A O 1
ATOM 592 N N . THR A 1 74 ? -1.155 -4.265 1.555 1.00 96.19 74 THR A N 1
ATOM 593 C CA . THR A 1 74 ? 0.154 -4.354 0.924 1.00 96.19 74 THR A CA 1
ATOM 594 C C . THR A 1 74 ? 0.036 -4.056 -0.570 1.00 96.19 74 THR A C 1
ATOM 596 O O . THR A 1 74 ? -0.981 -4.368 -1.184 1.00 96.19 74 THR A O 1
ATOM 599 N N . PRO A 1 75 ? 1.094 -3.544 -1.219 1.00 97.25 75 PRO A N 1
ATOM 600 C CA . PRO A 1 75 ? 1.083 -3.289 -2.658 1.00 97.25 75 PRO A CA 1
ATOM 601 C C . PRO A 1 75 ? 1.250 -4.582 -3.484 1.00 97.25 75 PRO A C 1
ATOM 603 O O . PRO A 1 75 ? 1.916 -4.551 -4.514 1.00 97.25 75 PRO A O 1
ATOM 606 N N . THR A 1 76 ? 0.742 -5.735 -3.029 1.00 96.88 76 THR A N 1
ATOM 607 C CA . THR A 1 76 ? 1.147 -7.069 -3.524 1.00 96.88 76 THR A CA 1
ATOM 608 C C . THR A 1 76 ? 0.090 -7.807 -4.342 1.00 96.88 76 THR A C 1
ATOM 610 O O . THR A 1 76 ? 0.310 -8.955 -4.718 1.00 96.88 76 THR A O 1
ATOM 613 N N . TRP A 1 77 ? -1.027 -7.171 -4.698 1.00 95.31 77 TRP A N 1
ATOM 614 C CA . TRP A 1 77 ? -2.139 -7.856 -5.371 1.00 95.31 77 TRP A CA 1
ATOM 615 C C . TRP A 1 77 ? -1.755 -8.513 -6.721 1.00 95.31 77 TRP A C 1
ATOM 617 O O . TRP A 1 77 ? -2.338 -9.526 -7.106 1.00 95.31 77 TRP A O 1
ATOM 627 N N . ARG A 1 78 ? -0.730 -7.979 -7.413 1.00 97.00 78 ARG A N 1
ATOM 628 C CA . ARG A 1 78 ? -0.093 -8.563 -8.619 1.00 97.00 78 ARG A CA 1
ATOM 629 C C . ARG A 1 78 ? 1.301 -9.151 -8.383 1.00 97.00 78 ARG A C 1
ATOM 631 O O . ARG A 1 78 ? 1.986 -9.483 -9.340 1.00 97.00 78 ARG A O 1
ATOM 638 N N . ALA A 1 79 ? 1.748 -9.305 -7.140 1.00 96.50 79 ALA A N 1
ATOM 639 C CA . ALA A 1 79 ? 3.065 -9.863 -6.837 1.00 96.50 79 ALA A CA 1
ATOM 640 C C . ALA A 1 79 ? 3.046 -11.401 -6.921 1.00 96.50 79 ALA A C 1
ATOM 642 O O . ALA A 1 79 ? 3.065 -12.099 -5.909 1.00 96.50 79 ALA A O 1
ATOM 643 N N . ASN A 1 80 ? 2.975 -11.936 -8.141 1.00 96.44 80 ASN A N 1
ATOM 644 C CA . ASN A 1 80 ? 3.035 -13.372 -8.417 1.00 96.44 80 ASN A CA 1
ATOM 645 C C . ASN A 1 80 ? 3.803 -13.663 -9.730 1.00 96.44 80 ASN A C 1
ATOM 647 O O . ASN A 1 80 ? 4.046 -12.733 -10.503 1.00 96.44 80 ASN A O 1
ATOM 651 N N . PRO A 1 81 ? 4.213 -14.925 -9.981 1.00 96.88 81 PRO A N 1
ATOM 652 C CA . PRO A 1 81 ? 5.077 -15.275 -11.114 1.00 96.88 81 PRO A CA 1
ATOM 653 C C . PRO A 1 81 ? 4.526 -14.914 -12.501 1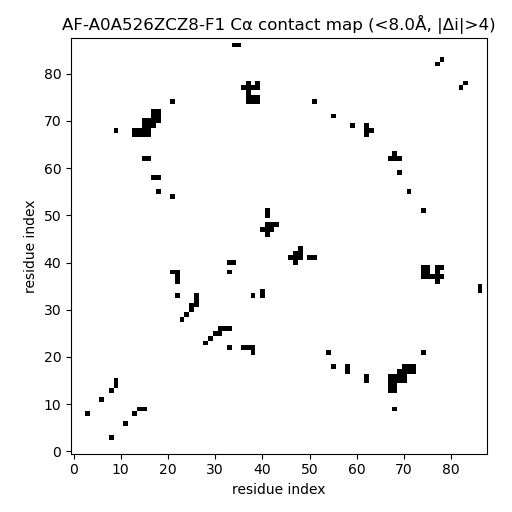.00 96.88 81 PRO A C 1
ATOM 655 O O . PRO A 1 81 ? 5.304 -14.545 -13.383 1.00 96.88 81 PRO A O 1
ATOM 658 N N . ASP A 1 82 ? 3.207 -14.975 -12.693 1.00 97.06 82 ASP A N 1
ATOM 659 C CA . ASP A 1 82 ? 2.586 -14.685 -13.990 1.00 97.06 82 ASP A CA 1
ATOM 660 C C . ASP A 1 82 ? 2.793 -13.212 -14.365 1.00 97.06 82 ASP A C 1
ATOM 662 O O . ASP A 1 82 ? 3.217 -12.895 -15.476 1.00 97.06 82 ASP A O 1
ATOM 666 N N . TRP A 1 83 ? 2.586 -12.302 -13.407 1.00 96.94 83 TRP A N 1
ATOM 667 C CA . TRP A 1 83 ? 2.888 -10.880 -13.599 1.00 96.94 83 TRP A CA 1
ATOM 668 C C . TRP A 1 83 ? 4.385 -10.599 -13.637 1.00 96.94 83 TRP A C 1
ATOM 670 O O . TRP A 1 83 ? 4.804 -9.727 -14.393 1.00 96.94 83 TRP A O 1
ATOM 680 N N . GLY A 1 84 ? 5.188 -11.339 -12.868 1.00 93.88 84 GLY A N 1
ATOM 681 C CA . GLY A 1 84 ? 6.649 -11.244 -12.923 1.00 93.88 84 GLY A CA 1
ATOM 682 C C . GLY A 1 84 ? 7.179 -11.464 -14.341 1.00 93.88 84 GLY A C 1
ATOM 683 O O . GLY A 1 84 ? 7.961 -10.662 -14.834 1.00 93.88 84 GLY A O 1
ATOM 684 N N . THR A 1 85 ? 6.653 -12.469 -15.045 1.00 96.19 85 THR A N 1
ATOM 685 C CA . THR A 1 85 ? 7.027 -12.765 -16.439 1.00 96.19 85 THR A CA 1
ATOM 686 C C . THR A 1 85 ? 6.731 -11.605 -17.400 1.00 96.19 85 THR A C 1
ATOM 688 O O . THR A 1 85 ? 7.471 -11.396 -18.357 1.00 96.19 85 THR A O 1
ATOM 691 N N . LEU A 1 86 ? 5.660 -10.841 -17.158 1.00 95.69 86 LEU A N 1
ATOM 692 C CA . LEU A 1 86 ? 5.289 -9.683 -17.980 1.00 95.69 86 LEU A CA 1
ATOM 693 C C . LEU A 1 86 ? 6.105 -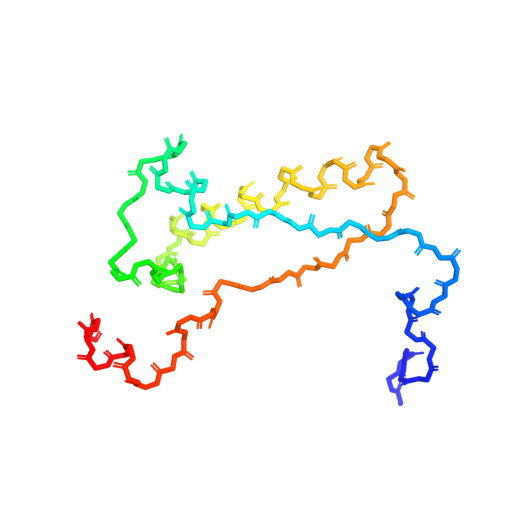8.424 -17.646 1.00 95.69 86 LEU A C 1
ATOM 695 O O . LEU A 1 86 ? 6.279 -7.568 -18.509 1.00 95.69 86 LEU A O 1
ATOM 699 N N . LEU A 1 87 ? 6.563 -8.296 -16.399 1.00 92.94 87 LEU A N 1
ATOM 700 C CA . LEU A 1 87 ? 7.203 -7.088 -15.873 1.00 92.94 87 LEU A CA 1
ATOM 701 C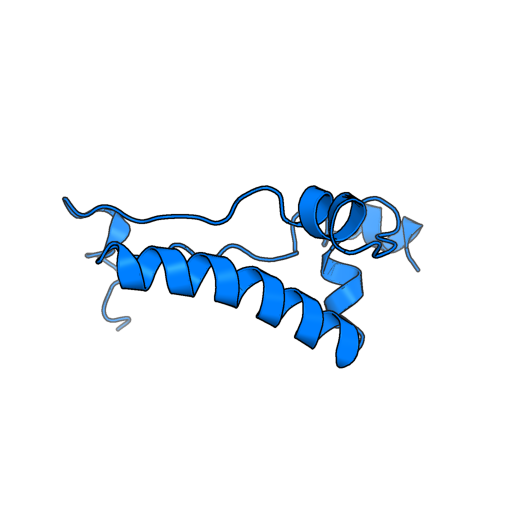 C . LEU A 1 87 ? 8.735 -7.092 -15.974 1.00 92.94 87 LEU A C 1
ATOM 703 O O . LEU A 1 87 ? 9.316 -6.007 -15.976 1.00 92.94 87 LEU A O 1
ATOM 707 N N . GLY A 1 88 ? 9.360 -8.268 -16.105 1.00 84.94 88 GLY A N 1
ATOM 708 C CA . GLY A 1 88 ? 10.818 -8.428 -16.183 1.00 84.94 88 GLY A CA 1
ATOM 709 C C . GLY A 1 88 ? 11.446 -8.703 -14.827 1.00 84.94 88 GLY A C 1
ATOM 710 O O . GLY A 1 88 ? 11.743 -7.726 -14.105 1.00 84.94 88 GLY A O 1
#

Secondary structure (DSSP, 8-state):
--TTSS--GGGSS--EE----HHHHHHHTT----GGG-GGGGGGSHHHHHHHHHHHHHHHHHHHHHT-EE----S-TT-SHHHHHHH-

Mean predicted aligned error: 3.42 Å

pLDDT: mean 95.38, std 4.38, range [72.44, 98.56]

Foldseek 3Di:
DDPCPPPPPVPDPFDEDEADDPLCCCCVVVVDDDVVSQLCVLVVDPVSVVSVVVRVVVVVVVCVVVVGHYDYDDSCPPVDVVVVVVPD

Radius of gyration: 15.62 Å; Cα contacts (8 Å, |Δi|>4): 80; chains: 1; bounding box: 30×29×40 Å

Solvent-accessible surface area (backbone atoms only — not comparable to full-atom values): 5502 Å² total; per-residue (Å²): 132,72,94,45,81,91,61,49,73,80,81,45,102,57,64,62,44,65,74,79,65,61,60,60,41,39,38,78,75,65,67,46,88,46,73,90,73,26,55,46,66,32,63,82,40,74,67,34,44,47,52,55,48,55,57,50,50,57,47,53,51,49,25,60,75,69,73,39,45,71,52,82,82,72,58,49,94,55,73,46,71,74,50,43,71,77,70,111

Sequence (88 aa):
MAKYRQNLPQLANRTFLSDGGMETTLIFHEGLDLPHFASFTLMATAEGRQKLREYFIRYLTIARRSGTGFILDTPTWRANPDWGTLLG